Protein AF-A0A952I252-F1 (afdb_monomer)

Nearest PDB structures (foldseek):
  6r1f-assembly1_A  TM=4.545E-01  e=7.057E+00  Pseudomonas aeruginosa PAO1

pLDDT: mean 74.9, std 12.4, range [46.28, 90.81]

Secondary structure (DSSP, 8-state):
-EEEEEEEEE-----SSEEEE--EEEEEEEEEEE----------TT-S-TTEEEEEEEEEEEEEEEEEEEEETTEEEEEEEE--EEE----SS--GGGG--

Foldseek 3Di:
DDKDWDFDWDWDFDDDFKTKIKIKGKTKMKDWDFDPDPDDDPAPPPDPDRRTPDMWMWIKIKIKMKIWGCPDPPDIDIDMDIWMQTDDTDDPPDDSVNVID

Mean predicted aligned error: 11.19 Å

Structure (mmCIF, N/CA/C/O backbone):
data_AF-A0A952I252-F1
#
_entry.id   AF-A0A952I252-F1
#
loop_
_atom_site.group_PDB
_atom_site.id
_atom_site.type_symbol
_atom_site.label_atom_id
_atom_site.label_alt_id
_atom_site.label_comp_id
_atom_site.label_asym_id
_atom_site.label_entity_id
_atom_site.label_seq_id
_atom_site.pdbx_PDB_ins_code
_atom_site.Cartn_x
_atom_site.Cartn_y
_atom_site.Cartn_z
_atom_site.occupancy
_atom_site.B_iso_or_equiv
_atom_site.auth_seq_id
_atom_site.auth_comp_id
_atom_site.auth_asym_id
_atom_site.auth_atom_id
_atom_site.pdbx_PDB_model_num
ATOM 1 N N . MET A 1 1 ? 1.135 -7.753 -18.699 1.00 65.38 1 MET A N 1
ATOM 2 C CA . MET A 1 1 ? 1.912 -6.854 -17.818 1.00 65.38 1 MET A CA 1
ATOM 3 C C . MET A 1 1 ? 1.772 -7.348 -16.389 1.00 65.38 1 MET A C 1
ATOM 5 O O . MET A 1 1 ? 0.667 -7.718 -16.012 1.00 65.38 1 MET A O 1
ATOM 9 N N . SER A 1 2 ? 2.864 -7.408 -15.629 1.00 73.25 2 SER A N 1
ATOM 10 C CA . SER A 1 2 ? 2.838 -7.772 -14.206 1.00 73.25 2 SER A CA 1
ATOM 11 C C . SER A 1 2 ? 3.548 -6.703 -13.379 1.00 73.25 2 SER A C 1
ATOM 13 O O . SER A 1 2 ? 4.659 -6.302 -13.734 1.00 73.25 2 SER A O 1
ATOM 15 N N . PHE A 1 3 ? 2.911 -6.276 -12.290 1.00 73.38 3 PHE A N 1
ATOM 16 C CA . PHE A 1 3 ? 3.433 -5.317 -11.319 1.00 73.38 3 PHE A CA 1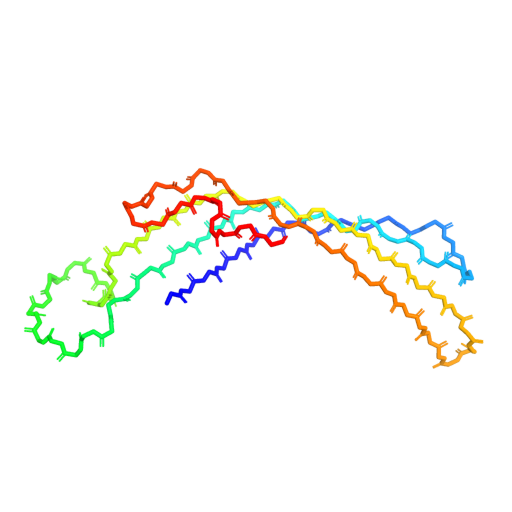
ATOM 17 C C . PHE A 1 3 ? 3.525 -5.990 -9.952 1.00 73.38 3 PHE A C 1
ATOM 19 O O . PHE A 1 3 ? 2.586 -6.668 -9.538 1.00 73.38 3 PHE A O 1
ATOM 26 N N . GLY A 1 4 ? 4.650 -5.815 -9.269 1.00 77.00 4 GLY A N 1
ATOM 27 C CA . GLY A 1 4 ? 4.844 -6.290 -7.905 1.00 77.00 4 GLY A CA 1
ATOM 28 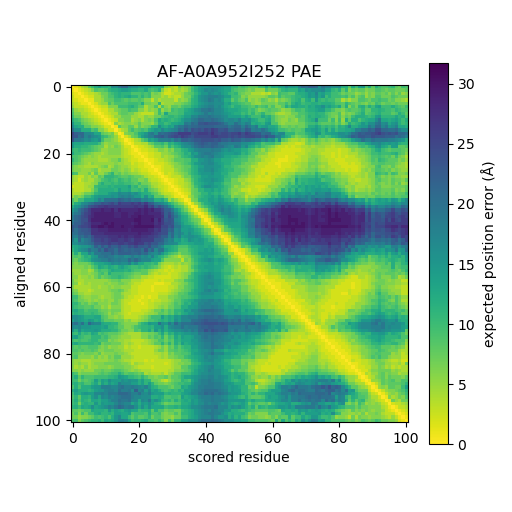C C . GLY A 1 4 ? 5.701 -5.310 -7.120 1.00 77.00 4 GLY A C 1
ATOM 29 O O . GLY A 1 4 ? 6.550 -4.628 -7.694 1.00 77.00 4 GLY A O 1
ATOM 30 N N . TYR A 1 5 ? 5.479 -5.230 -5.815 1.00 79.31 5 TYR A N 1
ATOM 31 C CA . TYR A 1 5 ? 6.302 -4.433 -4.921 1.00 79.31 5 TYR A CA 1
ATOM 32 C C . TYR A 1 5 ? 6.399 -5.083 -3.549 1.00 79.31 5 TYR A C 1
ATOM 34 O O . TYR A 1 5 ? 5.519 -5.833 -3.131 1.00 79.31 5 TYR A O 1
ATOM 42 N N . GLU A 1 6 ? 7.492 -4.781 -2.865 1.00 78.44 6 GLU A N 1
ATOM 43 C CA . GLU A 1 6 ? 7.791 -5.274 -1.527 1.00 78.44 6 GLU A CA 1
ATOM 44 C C . GLU A 1 6 ? 8.214 -4.089 -0.667 1.00 78.44 6 GLU A C 1
ATOM 46 O O . GLU A 1 6 ? 8.981 -3.232 -1.120 1.00 78.44 6 GLU A O 1
ATOM 51 N N . GLY A 1 7 ? 7.717 -4.024 0.567 1.00 76.69 7 GLY A N 1
ATOM 52 C CA . GLY A 1 7 ? 7.962 -2.887 1.443 1.00 76.69 7 GLY A CA 1
ATOM 53 C C . GLY A 1 7 ? 7.701 -3.181 2.912 1.00 76.69 7 GLY A C 1
ATOM 54 O O . GLY A 1 7 ? 7.201 -4.243 3.285 1.00 76.69 7 GLY A O 1
ATOM 55 N N . LEU A 1 8 ? 8.070 -2.216 3.749 1.00 78.62 8 LEU A N 1
ATOM 56 C CA . LEU A 1 8 ? 7.803 -2.261 5.184 1.00 78.62 8 LEU A CA 1
ATOM 57 C C . LEU A 1 8 ? 6.396 -1.741 5.461 1.00 78.62 8 LEU A C 1
ATOM 59 O O . LEU A 1 8 ? 6.043 -0.680 4.962 1.00 78.62 8 LEU A O 1
ATOM 63 N N . TYR A 1 9 ? 5.635 -2.472 6.275 1.00 79.38 9 TYR A N 1
ATOM 64 C CA . TYR A 1 9 ? 4.296 -2.095 6.720 1.00 79.38 9 TYR A CA 1
ATOM 65 C C . TYR A 1 9 ? 4.357 -1.539 8.142 1.00 79.38 9 TYR A C 1
ATOM 67 O O . TYR A 1 9 ? 4.787 -2.233 9.068 1.00 79.38 9 TYR A O 1
ATOM 75 N N . ALA A 1 10 ? 3.919 -0.296 8.318 1.00 73.62 10 ALA A N 1
ATOM 76 C CA . ALA A 1 10 ? 3.738 0.314 9.629 1.00 73.62 10 ALA A CA 1
ATOM 77 C C . ALA A 1 10 ? 2.272 0.697 9.820 1.00 73.62 10 ALA A C 1
ATOM 79 O O . ALA A 1 10 ? 1.681 1.304 8.934 1.00 73.62 10 ALA A O 1
ATOM 80 N N . GLU A 1 11 ? 1.707 0.374 10.984 1.00 71.94 11 GLU A N 1
ATOM 81 C CA . GLU A 1 11 ? 0.326 0.691 11.342 1.00 71.94 11 GLU A CA 1
ATOM 82 C C . GLU A 1 11 ? 0.282 1.343 12.725 1.00 71.94 11 GLU A C 1
ATOM 84 O O . GLU A 1 11 ? 0.929 0.883 13.668 1.00 71.94 11 GLU A O 1
ATOM 89 N N . TYR A 1 12 ? -0.494 2.417 12.852 1.00 71.19 12 TYR A N 1
ATOM 90 C CA . TYR A 1 12 ? -0.723 3.106 14.117 1.00 71.19 12 TYR A CA 1
ATOM 91 C C . TYR A 1 12 ? -2.196 3.018 14.516 1.00 71.19 12 TYR A C 1
ATOM 93 O O . TYR A 1 12 ? -3.038 3.540 13.795 1.00 71.19 12 TYR A O 1
ATOM 101 N N . ASN A 1 13 ? -2.482 2.414 15.675 1.00 72.06 13 ASN A N 1
ATOM 102 C CA . ASN A 1 13 ? -3.837 2.159 16.172 1.00 72.06 13 ASN A CA 1
ATOM 103 C C . ASN A 1 13 ? -4.083 2.835 17.541 1.00 72.06 13 ASN A C 1
ATOM 105 O O . ASN A 1 13 ? -3.568 2.361 18.559 1.00 72.06 13 ASN A O 1
ATOM 109 N N . PRO A 1 14 ? -4.888 3.909 17.609 1.00 65.12 14 PRO A N 1
ATOM 110 C CA . PRO A 1 14 ? -5.081 4.673 18.835 1.00 65.12 14 PRO A CA 1
ATOM 111 C C . PRO A 1 14 ? -6.340 4.330 19.668 1.00 65.12 14 PRO A C 1
ATOM 113 O O . PRO A 1 14 ? -6.530 4.974 20.700 1.00 65.12 14 PRO A O 1
ATOM 116 N N . SER A 1 15 ? -7.238 3.393 19.294 1.00 66.25 15 SER A N 1
ATOM 117 C CA . SER A 1 15 ? -8.564 3.310 19.967 1.00 66.25 15 SER A CA 1
ATOM 118 C C . SER A 1 15 ? -9.302 1.945 19.958 1.00 66.25 15 SER A C 1
ATOM 120 O O . SER A 1 15 ? -9.088 1.093 19.105 1.00 66.25 15 SER A O 1
ATOM 122 N N . LYS A 1 16 ? -10.201 1.736 20.949 1.00 68.44 16 LYS A N 1
ATOM 123 C CA . LYS A 1 16 ? -10.890 0.456 21.275 1.00 68.44 16 LYS A CA 1
ATOM 124 C C . LYS A 1 16 ? -12.279 0.2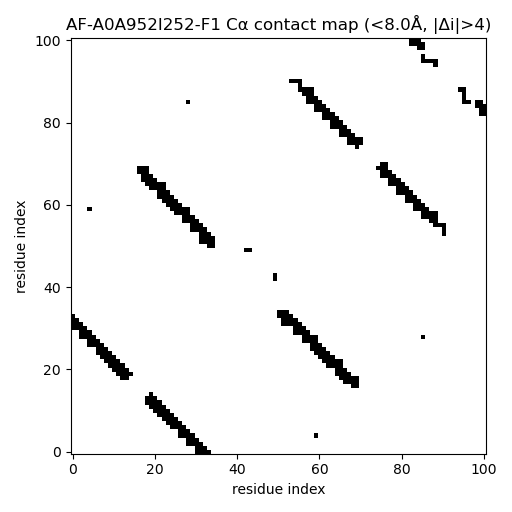49 20.645 1.00 68.44 16 LYS A C 1
ATOM 126 O O . LYS A 1 16 ? -12.713 -0.893 20.527 1.00 68.44 16 LYS A O 1
ATOM 131 N N . LEU A 1 17 ? -13.003 1.321 20.313 1.00 73.94 17 LEU A N 1
ATOM 132 C CA . LEU A 1 17 ? -14.347 1.257 19.700 1.00 73.94 17 LEU A CA 1
ATOM 133 C C . LEU A 1 17 ? -14.277 1.592 18.209 1.00 73.94 17 LEU A C 1
ATOM 135 O O . LEU A 1 17 ? -14.781 0.827 17.386 1.00 73.94 17 LEU A O 1
ATOM 139 N N . LEU A 1 18 ? -13.597 2.697 17.900 1.00 73.19 18 LEU A N 1
ATOM 140 C CA . LEU A 1 18 ? -13.295 3.178 16.558 1.00 73.19 18 LEU A CA 1
ATOM 141 C C . LEU A 1 18 ? -11.800 2.993 16.295 1.00 73.19 18 LEU A C 1
ATOM 143 O O . LEU A 1 18 ? -10.978 3.749 16.806 1.00 73.19 18 LEU A O 1
ATOM 147 N N . HIS A 1 19 ? -11.445 1.967 15.552 1.00 83.06 19 HIS A N 1
ATOM 148 C CA . HIS A 1 19 ? -10.069 1.651 15.227 1.00 83.06 19 HIS A CA 1
ATOM 149 C C . HIS A 1 19 ? -9.713 2.388 13.933 1.00 83.06 19 HIS A C 1
ATOM 151 O O . HIS A 1 19 ? -10.264 2.110 12.876 1.00 83.06 19 HIS A O 1
ATOM 157 N N . ILE A 1 20 ? -8.857 3.402 14.047 1.00 81.81 20 ILE A N 1
ATOM 158 C CA . ILE A 1 20 ? -8.340 4.145 12.897 1.00 81.81 20 ILE A CA 1
ATOM 159 C C . ILE A 1 20 ? -6.887 3.744 12.735 1.00 81.81 20 ILE A C 1
ATOM 161 O O . ILE A 1 20 ? -6.125 3.881 13.689 1.00 81.81 20 ILE A O 1
ATOM 165 N N . SER A 1 21 ? -6.525 3.289 11.547 1.00 85.12 21 SER A N 1
ATOM 166 C CA . SER A 1 21 ? -5.178 2.850 11.228 1.00 85.12 21 SER A CA 1
A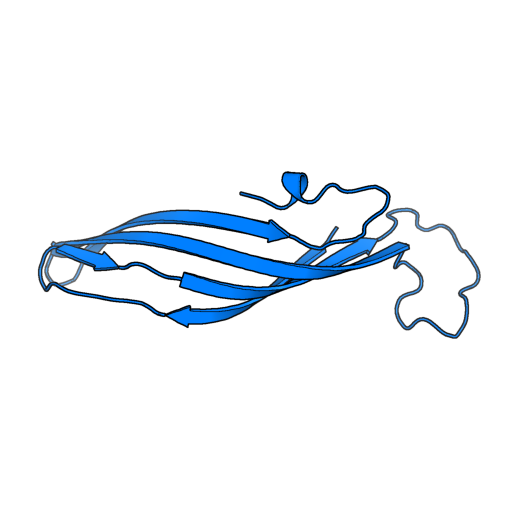TOM 167 C C . SER A 1 21 ? -4.652 3.575 10.006 1.00 85.12 21 SER A C 1
ATOM 169 O O . SER A 1 21 ? -5.381 3.802 9.043 1.00 85.12 21 SER A O 1
ATOM 171 N N . PHE A 1 22 ? -3.377 3.942 10.056 1.00 88.00 22 PHE A N 1
ATOM 172 C CA . PHE A 1 22 ? -2.671 4.602 8.960 1.00 88.00 22 PHE A CA 1
ATOM 173 C C . PHE A 1 22 ? -1.565 3.678 8.457 1.00 88.00 22 PHE A C 1
ATOM 175 O O . PHE A 1 22 ? -0.425 3.809 8.912 1.00 88.00 22 PHE A O 1
ATOM 182 N N . PRO A 1 23 ? -1.893 2.690 7.605 1.00 86.69 23 PRO A N 1
ATOM 183 C CA . PRO A 1 23 ? -0.878 1.877 6.964 1.00 86.69 23 PRO A CA 1
ATOM 184 C C . PRO A 1 23 ? 0.011 2.749 6.073 1.00 86.69 23 PRO A C 1
ATOM 186 O O . PRO A 1 23 ? -0.475 3.576 5.302 1.00 86.69 23 PRO A O 1
ATOM 189 N N . LEU A 1 24 ? 1.321 2.553 6.171 1.00 86.25 24 LEU A N 1
ATOM 190 C CA . LEU A 1 24 ? 2.283 3.117 5.231 1.00 86.25 24 LEU A CA 1
ATOM 191 C C . LEU A 1 24 ? 3.178 2.000 4.714 1.00 86.25 24 LEU A C 1
ATOM 193 O O . LEU A 1 24 ? 3.849 1.339 5.510 1.00 86.25 24 LEU A O 1
ATOM 197 N N . ILE A 1 25 ? 3.207 1.835 3.390 1.00 88.75 25 ILE A N 1
ATOM 198 C CA . ILE A 1 25 ? 4.156 0.961 2.703 1.00 88.75 25 ILE A CA 1
ATOM 199 C C . ILE A 1 25 ? 5.177 1.821 1.971 1.00 88.75 25 ILE A C 1
ATOM 201 O O . ILE A 1 25 ? 4.823 2.670 1.156 1.00 88.75 25 ILE A O 1
ATOM 205 N N . VAL A 1 26 ? 6.457 1.584 2.249 1.00 87.12 26 VAL A N 1
ATOM 206 C CA . VAL A 1 26 ? 7.577 2.146 1.482 1.00 87.12 26 VAL A CA 1
ATOM 207 C C . VAL A 1 26 ? 8.440 0.994 1.011 1.00 87.12 26 VAL A C 1
ATOM 209 O O . VAL A 1 26 ? 8.843 0.145 1.813 1.00 87.12 26 VAL A O 1
ATOM 212 N N . GLY A 1 27 ? 8.695 0.948 -0.292 1.00 87.06 27 GLY A N 1
ATOM 213 C CA . GLY A 1 27 ? 9.245 -0.244 -0.906 1.00 87.06 27 GLY A CA 1
ATOM 214 C C . GLY A 1 27 ? 9.896 -0.026 -2.258 1.00 87.06 27 GLY A C 1
ATOM 215 O O . GLY A 1 27 ? 9.913 1.076 -2.814 1.00 87.06 27 GLY A O 1
ATOM 216 N N . SER A 1 28 ? 10.415 -1.127 -2.790 1.00 85.50 28 SER A N 1
ATOM 217 C CA . SER A 1 28 ? 10.844 -1.204 -4.183 1.00 85.50 28 SER A CA 1
ATOM 218 C C . SER A 1 28 ? 9.748 -1.853 -5.020 1.00 85.50 28 SER A C 1
ATOM 220 O O . SER A 1 28 ? 9.088 -2.796 -4.581 1.00 85.50 28 SER A O 1
ATOM 222 N N . SER A 1 29 ? 9.545 -1.336 -6.224 1.00 82.62 29 SER A N 1
ATOM 223 C CA . SER A 1 29 ? 8.584 -1.852 -7.194 1.00 82.62 29 SER A CA 1
ATOM 224 C C . SER A 1 29 ? 9.304 -2.435 -8.399 1.00 82.62 29 SER A C 1
ATOM 226 O O . SER A 1 29 ? 10.374 -1.977 -8.798 1.00 82.62 29 SER A O 1
ATOM 228 N N . HIS A 1 30 ? 8.691 -3.438 -9.012 1.00 80.50 30 HIS A N 1
ATOM 229 C CA . HIS A 1 30 ? 9.177 -4.099 -10.211 1.00 80.50 30 HIS A CA 1
ATOM 230 C C . HIS A 1 30 ? 8.028 -4.230 -11.208 1.00 80.50 30 HIS A C 1
ATOM 232 O O . HIS A 1 30 ? 6.978 -4.808 -10.913 1.00 80.50 30 HIS A O 1
ATOM 238 N N . VAL A 1 31 ? 8.240 -3.705 -12.411 1.00 79.12 31 VAL A N 1
ATOM 239 C CA . VAL A 1 31 ? 7.300 -3.813 -13.529 1.00 79.12 31 VAL A CA 1
ATOM 240 C C . VAL A 1 31 ? 7.943 -4.687 -14.596 1.00 79.12 31 VAL A C 1
ATOM 242 O O . VAL A 1 31 ? 9.080 -4.431 -14.999 1.00 79.12 31 VAL A O 1
ATOM 245 N N . LYS A 1 32 ? 7.208 -5.693 -15.078 1.00 75.56 32 LYS A N 1
ATOM 246 C CA . LYS A 1 32 ? 7.605 -6.512 -16.230 1.00 75.56 32 LYS A CA 1
ATOM 247 C C . LYS A 1 32 ? 6.551 -6.421 -17.329 1.00 75.56 32 LYS A C 1
ATOM 249 O O . LYS A 1 32 ? 5.364 -6.710 -17.114 1.00 75.56 32 LYS A O 1
ATOM 254 N N . VAL A 1 33 ? 6.999 -6.041 -18.519 1.00 73.50 33 VAL A N 1
ATOM 255 C CA . VAL A 1 33 ? 6.208 -6.039 -19.749 1.00 73.50 33 VAL A CA 1
ATOM 256 C C . VAL A 1 33 ? 6.602 -7.273 -20.552 1.00 73.50 33 VAL A C 1
ATOM 258 O O . VAL A 1 33 ? 7.776 -7.485 -20.853 1.00 73.50 33 VAL A O 1
ATOM 261 N N . ARG A 1 34 ? 5.608 -8.105 -20.863 1.00 69.69 34 ARG A N 1
ATOM 262 C CA . ARG A 1 34 ? 5.765 -9.319 -21.668 1.00 69.69 34 ARG A CA 1
ATOM 263 C C . ARG A 1 34 ? 5.023 -9.143 -22.979 1.00 69.69 34 ARG A C 1
ATOM 265 O O . ARG A 1 34 ? 3.921 -8.590 -22.960 1.00 69.69 34 ARG A O 1
ATOM 272 N N . ASP A 1 35 ? 5.617 -9.616 -24.065 1.00 67.06 35 ASP A N 1
ATOM 273 C CA . ASP A 1 35 ? 4.926 -9.690 -25.350 1.00 67.06 35 ASP A CA 1
ATOM 274 C C . ASP A 1 35 ? 3.861 -10.797 -25.289 1.00 67.06 35 ASP A C 1
ATOM 276 O O . ASP A 1 35 ? 4.075 -11.844 -24.677 1.00 67.06 35 ASP A O 1
ATOM 280 N N . GLN A 1 36 ? 2.697 -10.548 -25.888 1.00 56.91 36 GLN A N 1
ATOM 281 C CA . GLN A 1 36 ? 1.634 -11.545 -26.047 1.00 56.91 36 GLN A CA 1
ATOM 282 C C . GLN A 1 36 ? 1.821 -12.394 -27.307 1.00 56.91 36 GLN A C 1
ATOM 284 O O . GLN A 1 36 ? 1.118 -13.389 -27.476 1.00 56.91 36 GLN A O 1
ATOM 289 N N . LEU A 1 37 ? 2.736 -12.010 -28.199 1.00 54.56 37 LEU A N 1
ATOM 290 C CA . LEU A 1 37 ? 2.958 -12.738 -29.434 1.00 54.56 37 LEU A CA 1
ATOM 291 C C . LEU A 1 37 ? 3.761 -14.015 -29.168 1.00 54.56 37 LEU A C 1
ATOM 293 O O . LEU A 1 37 ? 4.950 -13.987 -28.855 1.00 54.56 37 LEU A O 1
ATOM 297 N N . GLU A 1 38 ? 3.089 -15.143 -29.379 1.00 48.47 38 GLU A N 1
ATOM 298 C CA . GLU A 1 38 ? 3.633 -16.487 -29.588 1.00 48.47 38 GLU A CA 1
ATOM 299 C C . GLU A 1 38 ? 4.460 -16.537 -30.895 1.00 48.47 38 GLU A C 1
ATOM 301 O O . GLU A 1 38 ? 4.240 -17.359 -31.778 1.00 48.47 38 GLU A O 1
ATOM 306 N N . ASN A 1 39 ? 5.386 -15.594 -31.080 1.00 46.47 39 ASN A N 1
ATOM 307 C CA . ASN A 1 39 ? 6.245 -15.526 -32.250 1.00 46.47 39 ASN A CA 1
ATOM 308 C C . ASN A 1 39 ? 7.649 -15.968 -31.854 1.00 46.47 39 ASN A C 1
ATOM 310 O O . ASN A 1 39 ? 8.354 -15.295 -31.105 1.00 46.47 39 ASN A O 1
ATOM 314 N N . ASN A 1 40 ? 8.008 -17.134 -32.389 1.00 46.38 40 ASN A N 1
ATOM 315 C CA . ASN A 1 40 ? 9.308 -17.792 -32.368 1.00 46.38 40 ASN A CA 1
ATOM 316 C C . ASN A 1 40 ? 10.466 -16.844 -32.737 1.00 46.38 40 ASN A C 1
ATOM 318 O O . ASN A 1 40 ? 10.986 -16.890 -33.852 1.00 46.38 40 ASN A O 1
ATOM 322 N N . HIS A 1 41 ? 10.915 -16.005 -31.809 1.00 50.03 41 HIS A N 1
ATOM 323 C CA . HIS A 1 41 ? 12.236 -15.404 -31.896 1.00 50.03 41 HIS A CA 1
ATOM 324 C C . HIS A 1 41 ? 13.225 -16.366 -31.229 1.00 50.03 41 HIS A C 1
ATOM 326 O O . HIS A 1 41 ? 13.057 -16.670 -30.046 1.00 50.03 41 HIS A O 1
ATOM 332 N N . PRO A 1 42 ? 14.228 -16.897 -31.958 1.00 46.28 42 PRO A N 1
ATOM 333 C CA . PRO A 1 42 ? 15.245 -17.745 -31.355 1.00 46.28 42 PRO A CA 1
ATOM 334 C C . PRO A 1 42 ? 15.970 -16.910 -30.300 1.00 46.28 42 PRO A C 1
ATOM 336 O O . PRO A 1 42 ? 16.628 -15.917 -30.613 1.00 46.28 42 PRO A O 1
ATOM 339 N N . GLY A 1 43 ? 15.733 -17.276 -29.041 1.00 49.53 43 GLY A N 1
ATOM 340 C CA . GLY A 1 43 ? 16.107 -16.503 -27.869 1.00 49.53 43 GLY A CA 1
ATOM 341 C C . GLY A 1 43 ? 17.593 -16.170 -27.835 1.00 49.53 43 GLY A C 1
ATOM 342 O O . GLY A 1 43 ? 18.451 -16.994 -28.149 1.00 49.53 43 GLY A O 1
ATOM 343 N N . ASN A 1 44 ? 17.890 -14.948 -27.401 1.00 48.44 44 ASN A N 1
ATOM 344 C CA . ASN A 1 44 ? 19.204 -14.602 -26.888 1.00 48.44 44 ASN A CA 1
ATOM 345 C C . ASN A 1 44 ? 19.459 -15.500 -25.657 1.00 48.44 44 ASN A C 1
ATOM 347 O O . ASN A 1 44 ? 18.707 -15.390 -24.688 1.00 48.44 44 ASN A O 1
ATOM 351 N N . PRO A 1 45 ? 20.475 -16.381 -25.661 1.00 51.12 45 PRO A N 1
ATOM 352 C CA . PRO A 1 45 ? 20.681 -17.401 -24.624 1.00 51.12 45 PRO A CA 1
ATOM 353 C C . PRO A 1 45 ? 21.072 -16.839 -23.243 1.00 51.12 45 PRO A C 1
ATOM 355 O O . PRO A 1 45 ? 21.400 -17.602 -22.343 1.00 51.12 45 PRO A O 1
ATOM 358 N N . ASN A 1 46 ? 21.047 -15.515 -23.072 1.00 52.91 46 ASN A N 1
ATOM 359 C CA . ASN A 1 46 ? 21.430 -14.813 -21.849 1.00 52.91 46 ASN A CA 1
ATOM 360 C C . ASN A 1 46 ? 20.237 -14.305 -21.014 1.00 52.91 46 ASN A C 1
ATOM 362 O O . ASN A 1 46 ? 20.460 -13.594 -20.037 1.00 52.91 46 ASN A O 1
ATOM 366 N N . TYR A 1 47 ? 18.989 -14.616 -21.387 1.00 54.81 47 TYR A N 1
ATOM 367 C CA . TYR A 1 47 ? 17.796 -14.212 -20.633 1.00 54.81 47 TYR A CA 1
ATOM 368 C C . TYR A 1 47 ? 16.956 -15.426 -20.217 1.00 54.81 47 TYR A C 1
ATOM 370 O O . TYR A 1 47 ? 16.503 -16.188 -21.065 1.00 54.81 47 TYR A O 1
ATOM 378 N N . ASP A 1 48 ? 16.697 -15.553 -18.911 1.00 59.62 48 ASP A N 1
ATOM 379 C CA . ASP A 1 48 ? 15.858 -16.606 -18.307 1.00 59.62 48 ASP A CA 1
ATOM 380 C C . ASP A 1 48 ? 14.365 -16.532 -18.713 1.00 59.62 48 ASP A C 1
ATOM 382 O O . ASP A 1 48 ? 13.611 -17.468 -18.457 1.00 59.62 48 ASP A O 1
ATOM 386 N N . ASP A 1 49 ? 13.912 -15.440 -19.344 1.00 60.84 49 ASP A N 1
ATOM 387 C CA . ASP A 1 49 ? 12.531 -15.261 -19.827 1.00 60.84 49 ASP A CA 1
ATOM 388 C C . ASP A 1 49 ? 12.555 -14.713 -21.274 1.00 60.84 49 ASP A C 1
ATOM 390 O O . ASP A 1 49 ? 12.749 -13.508 -21.465 1.00 60.84 49 ASP A O 1
ATOM 394 N N . PRO A 1 50 ? 12.383 -15.566 -22.307 1.00 59.97 50 PRO A N 1
ATOM 395 C CA . PRO A 1 50 ? 12.478 -15.166 -23.716 1.00 59.97 50 PRO A CA 1
ATOM 396 C C . PRO A 1 50 ? 11.339 -14.244 -24.181 1.00 59.97 50 PRO A C 1
ATOM 398 O O . PRO A 1 50 ? 11.392 -13.730 -25.297 1.00 59.97 50 PRO A O 1
ATOM 401 N N . HIS A 1 51 ? 10.327 -14.007 -23.339 1.00 63.34 51 HIS A N 1
ATOM 402 C CA . HIS A 1 51 ? 9.182 -13.142 -23.638 1.00 63.34 51 HIS A CA 1
ATOM 403 C C . HIS A 1 51 ? 9.226 -11.802 -22.887 1.00 63.34 51 HIS A C 1
ATOM 405 O O . HIS A 1 51 ? 8.283 -11.008 -22.977 1.00 63.34 51 HIS A O 1
ATOM 411 N N . LEU A 1 52 ? 10.295 -11.535 -22.128 1.00 60.53 52 LEU A N 1
ATOM 412 C CA . LEU A 1 52 ? 10.486 -10.276 -21.417 1.00 60.53 52 LEU A CA 1
ATOM 413 C C . LEU A 1 52 ? 10.929 -9.177 -22.395 1.00 60.53 52 LEU A C 1
ATOM 415 O O . LEU A 1 52 ? 12.044 -9.209 -22.910 1.00 60.53 52 LEU A O 1
ATOM 419 N N . VAL A 1 53 ? 10.062 -8.190 -22.624 1.00 71.19 53 VAL A N 1
ATOM 420 C CA . VAL A 1 53 ? 10.340 -7.063 -23.534 1.00 71.19 53 VAL A CA 1
ATOM 421 C C . VAL A 1 53 ? 11.025 -5.933 -22.779 1.00 71.19 53 VAL A C 1
ATOM 423 O O . VAL A 1 53 ? 12.070 -5.439 -23.192 1.00 71.19 53 VAL A O 1
ATOM 426 N N . GLU A 1 54 ? 10.448 -5.541 -21.643 1.00 70.06 54 GLU A N 1
ATOM 427 C CA . GLU A 1 54 ? 10.977 -4.484 -20.786 1.00 70.06 54 GLU A CA 1
ATOM 428 C C . GLU A 1 54 ? 10.788 -4.857 -19.313 1.00 70.06 54 GLU A C 1
ATOM 430 O O . GLU A 1 54 ? 9.760 -5.407 -18.906 1.00 70.06 54 GLU A O 1
ATOM 435 N N . SER A 1 55 ? 11.792 -4.536 -18.502 1.00 71.81 55 SER A N 1
ATOM 436 C CA . SER A 1 55 ? 11.748 -4.662 -17.049 1.00 71.81 55 SER A CA 1
ATOM 437 C C . SER A 1 55 ? 12.347 -3.411 -16.436 1.00 71.81 55 SER A C 1
ATOM 439 O O . SER A 1 55 ? 13.416 -2.968 -16.854 1.00 71.81 55 SER A O 1
ATOM 441 N N . SER A 1 56 ? 11.681 -2.854 -15.432 1.00 79.19 56 SER A N 1
ATOM 442 C CA . SER A 1 56 ? 12.188 -1.692 -14.710 1.00 79.19 56 SER A CA 1
ATOM 443 C C . SER A 1 56 ? 11.868 -1.804 -13.229 1.00 79.19 56 SER A C 1
ATOM 445 O O . SER A 1 56 ? 10.761 -2.192 -12.845 1.00 79.19 56 SER A O 1
ATOM 447 N N . SER A 1 57 ? 12.846 -1.440 -12.410 1.00 80.31 57 SER A N 1
ATOM 448 C CA . SER A 1 57 ? 12.711 -1.325 -10.964 1.00 80.31 57 SER A CA 1
ATOM 449 C C . SER A 1 57 ? 12.522 0.140 -10.593 1.00 80.31 57 SER A C 1
ATOM 451 O O . SER A 1 57 ? 13.125 1.016 -11.209 1.00 80.31 57 SER A O 1
ATOM 453 N N . GLY A 1 58 ? 11.702 0.398 -9.587 1.00 85.19 58 GLY A N 1
ATOM 454 C CA . GLY A 1 58 ? 11.393 1.734 -9.103 1.00 85.19 58 GLY A CA 1
ATOM 455 C C . GLY A 1 58 ? 11.145 1.719 -7.604 1.00 85.19 58 GLY A C 1
ATOM 456 O O . GLY A 1 58 ? 11.469 0.752 -6.906 1.00 85.19 58 GLY A O 1
ATOM 457 N N . PHE A 1 59 ? 10.573 2.807 -7.108 1.00 85.75 59 PHE A N 1
ATOM 458 C CA . PHE A 1 59 ? 10.090 2.883 -5.739 1.00 85.75 59 PHE A CA 1
ATOM 459 C C . PHE A 1 59 ? 8.565 2.922 -5.718 1.00 85.75 59 PHE A C 1
ATOM 461 O O . PHE A 1 59 ? 7.920 3.416 -6.649 1.00 85.75 59 PHE A O 1
ATOM 468 N N . VAL A 1 60 ? 8.008 2.449 -4.610 1.00 87.31 60 VAL A N 1
ATOM 469 C CA . VAL A 1 60 ? 6.590 2.575 -4.295 1.00 87.31 60 VAL A CA 1
ATOM 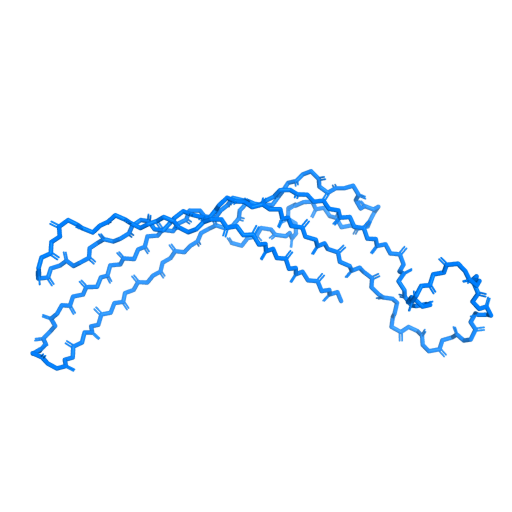470 C C . VAL A 1 60 ? 6.423 3.198 -2.919 1.00 87.31 60 VAL A C 1
ATOM 472 O O . VAL A 1 60 ? 7.173 2.904 -1.982 1.00 87.31 60 VAL A O 1
ATOM 475 N N . ILE A 1 61 ? 5.434 4.074 -2.814 1.00 88.62 61 ILE A N 1
ATOM 476 C CA . ILE A 1 61 ? 4.962 4.629 -1.555 1.00 88.62 61 ILE A CA 1
ATOM 477 C C . ILE A 1 61 ? 3.441 4.521 -1.564 1.00 88.62 61 ILE A C 1
ATOM 479 O O . ILE A 1 61 ? 2.789 5.063 -2.452 1.00 88.62 61 ILE A O 1
ATOM 483 N N . GLU A 1 62 ? 2.880 3.826 -0.585 1.00 89.94 62 GLU A N 1
ATOM 484 C CA . GLU A 1 62 ? 1.442 3.587 -0.480 1.00 89.94 62 GLU A CA 1
ATOM 485 C C . GLU A 1 62 ? 0.963 3.952 0.926 1.00 89.94 62 GLU A C 1
ATOM 487 O O . GLU A 1 62 ? 1.051 3.140 1.854 1.00 89.94 62 GLU A O 1
ATOM 492 N N . PRO A 1 63 ? 0.547 5.212 1.137 1.00 90.56 63 PRO A N 1
ATOM 493 C CA . PRO A 1 63 ? -0.228 5.587 2.306 1.00 90.56 63 PRO A CA 1
ATOM 494 C C . PRO A 1 63 ? -1.664 5.071 2.186 1.00 90.56 63 PRO A C 1
ATOM 496 O O . PRO A 1 63 ? -2.296 5.181 1.135 1.00 90.56 63 PRO A O 1
ATOM 499 N N . GLY A 1 64 ? -2.218 4.606 3.299 1.00 89.06 64 GLY A N 1
ATOM 500 C CA . GLY A 1 64 ? -3.635 4.301 3.405 1.00 89.06 64 GLY A CA 1
ATOM 501 C C . GLY A 1 64 ? -4.249 4.781 4.710 1.00 89.06 64 GLY A C 1
ATOM 502 O O . GLY A 1 64 ? -3.575 5.225 5.643 1.00 89.06 64 GLY A O 1
ATOM 503 N N . VAL A 1 65 ? -5.570 4.699 4.752 1.00 89.12 65 VAL A N 1
ATOM 504 C CA . VAL A 1 65 ? -6.391 4.973 5.919 1.00 89.12 65 VAL A CA 1
ATOM 505 C C . VAL A 1 65 ? -7.434 3.876 6.051 1.00 89.12 65 VAL A C 1
ATOM 507 O O . VAL A 1 65 ? -8.213 3.608 5.138 1.00 89.12 65 VAL A O 1
ATOM 510 N N . ASN A 1 66 ? -7.459 3.258 7.221 1.00 88.62 66 ASN A N 1
ATOM 511 C CA . ASN A 1 66 ? -8.412 2.225 7.579 1.00 88.62 66 ASN A CA 1
ATOM 512 C C . ASN A 1 66 ? -9.250 2.740 8.740 1.00 88.62 66 ASN A C 1
ATOM 514 O O . ASN A 1 66 ? -8.715 3.219 9.739 1.00 88.62 66 ASN A O 1
ATOM 518 N N . VAL A 1 67 ? -10.567 2.644 8.609 1.00 87.06 67 VAL A N 1
ATOM 519 C CA . VAL A 1 67 ? -11.514 2.980 9.666 1.00 87.06 67 VAL A CA 1
ATOM 520 C C . VAL A 1 67 ? -12.355 1.750 9.938 1.00 87.06 67 VAL A C 1
ATOM 522 O O . VAL A 1 67 ? -13.147 1.328 9.103 1.00 87.06 67 VAL A O 1
ATOM 525 N N . GLU A 1 68 ? -12.201 1.191 11.125 1.00 87.88 68 GLU A N 1
ATOM 526 C CA . GLU A 1 68 ? -12.911 0.015 11.596 1.00 87.88 68 GLU A CA 1
ATOM 527 C C . GLU A 1 68 ? -13.773 0.370 12.808 1.00 87.88 68 GLU A C 1
ATOM 529 O O . GLU A 1 68 ? -13.316 0.947 13.796 1.00 87.88 68 GLU A O 1
ATOM 534 N N . LEU A 1 69 ? -15.039 -0.023 12.766 1.00 85.19 69 LEU A N 1
ATOM 535 C CA . LEU A 1 69 ? -15.978 0.113 13.865 1.00 85.19 69 LEU A CA 1
ATOM 536 C C . LEU A 1 69 ? -16.337 -1.268 14.414 1.00 85.19 69 LEU A C 1
ATOM 538 O O . LEU A 1 69 ? -16.777 -2.169 13.692 1.00 85.19 69 LEU A O 1
ATOM 542 N N . ASN A 1 70 ? -16.203 -1.424 15.728 1.00 86.06 70 ASN A N 1
ATOM 543 C CA . ASN A 1 70 ? -16.689 -2.607 16.430 1.00 86.06 70 ASN A CA 1
ATOM 544 C C . ASN A 1 70 ? -18.207 -2.476 16.646 1.00 86.06 70 ASN A C 1
ATOM 546 O O . ASN A 1 70 ? -18.641 -1.832 17.598 1.00 86.06 70 ASN A O 1
ATOM 550 N N . VAL A 1 71 ? -19.013 -3.066 15.754 1.00 80.56 71 VAL A N 1
ATOM 551 C CA . VAL A 1 71 ? -20.489 -2.988 15.802 1.00 80.56 71 VAL A CA 1
ATOM 552 C C . VAL A 1 71 ? -21.067 -3.989 16.809 1.00 80.56 71 VAL A C 1
ATOM 554 O O . VAL A 1 71 ? -21.970 -3.660 17.574 1.00 80.56 71 VAL A O 1
ATOM 557 N N . LEU A 1 72 ? -20.527 -5.211 16.848 1.00 82.38 72 LEU A N 1
ATOM 558 C CA . LEU A 1 72 ? -20.864 -6.247 17.828 1.00 82.38 72 LEU A CA 1
ATOM 559 C C . LEU A 1 72 ? -19.576 -6.842 18.399 1.00 82.38 72 LEU A C 1
ATOM 561 O O . LEU A 1 72 ? -18.505 -6.735 17.809 1.00 82.38 72 LEU A O 1
ATOM 565 N N . LYS A 1 73 ? -19.684 -7.568 19.515 1.00 76.75 73 LYS A N 1
ATOM 566 C CA . LYS A 1 73 ? -18.539 -8.252 20.145 1.00 76.75 73 LYS A CA 1
ATOM 567 C C . LYS A 1 73 ? -17.835 -9.261 19.214 1.00 76.75 73 LYS A C 1
ATOM 569 O O . LYS A 1 73 ? -16.690 -9.615 19.467 1.00 76.75 73 LYS A O 1
ATOM 574 N N . PHE A 1 74 ? -18.522 -9.706 18.159 1.00 81.94 74 PHE A N 1
ATOM 575 C CA . PHE A 1 74 ? -18.059 -10.674 17.157 1.00 81.94 74 PHE A CA 1
ATOM 576 C C . PHE A 1 74 ? -18.087 -10.139 15.713 1.00 81.94 74 PHE A C 1
ATOM 578 O O . PHE A 1 74 ? -17.773 -10.887 14.793 1.00 81.94 74 PHE A O 1
ATOM 585 N N . MET A 1 75 ? -18.475 -8.877 15.490 1.00 84.75 75 MET A N 1
ATOM 586 C CA . MET A 1 75 ? -18.592 -8.311 14.143 1.00 84.75 75 MET A CA 1
ATOM 587 C C . MET A 1 75 ? -17.988 -6.912 14.093 1.00 84.75 75 MET A C 1
ATOM 589 O O . MET A 1 75 ? -18.396 -6.014 14.836 1.00 84.75 75 MET A O 1
ATOM 593 N N . ARG A 1 76 ? -17.034 -6.737 13.180 1.00 86.06 76 ARG A N 1
ATOM 594 C CA . ARG A 1 76 ? -16.400 -5.460 12.855 1.00 86.06 76 ARG A CA 1
ATOM 595 C C . ARG A 1 76 ? -16.771 -5.091 11.433 1.00 86.06 76 ARG A C 1
ATOM 597 O O . ARG A 1 76 ? -16.786 -5.956 10.562 1.00 86.06 76 ARG A O 1
ATOM 604 N N . VAL A 1 77 ? -17.085 -3.824 11.224 1.00 88.62 77 VAL A N 1
ATOM 605 C CA . VAL A 1 77 ? -17.325 -3.272 9.893 1.00 88.62 77 VAL A CA 1
ATOM 606 C C . VAL A 1 77 ? -16.310 -2.168 9.698 1.00 88.62 77 VAL A C 1
ATOM 608 O O . VAL A 1 77 ? -16.144 -1.334 10.584 1.00 88.62 77 VAL A O 1
ATOM 611 N N . GLY A 1 78 ? -15.624 -2.173 8.566 1.00 87.50 78 GLY A N 1
ATOM 612 C CA . GLY A 1 78 ? -14.623 -1.168 8.271 1.00 87.50 78 GLY A CA 1
ATOM 613 C C . GLY A 1 78 ? -14.625 -0.776 6.809 1.00 87.50 78 GLY A C 1
ATOM 614 O O . GLY A 1 78 ? -15.136 -1.502 5.957 1.00 87.50 78 GLY A O 1
ATOM 615 N N . ALA A 1 79 ? -14.063 0.395 6.557 1.00 90.50 79 ALA A N 1
ATOM 616 C CA . ALA A 1 79 ? -13.745 0.890 5.235 1.00 90.50 79 ALA A CA 1
ATOM 617 C C . ALA A 1 79 ? -12.257 1.239 5.207 1.00 90.50 79 ALA A C 1
ATOM 619 O O . ALA A 1 79 ? -11.733 1.832 6.153 1.00 90.50 79 ALA A O 1
ATOM 620 N N . SER A 1 80 ? -11.597 0.865 4.122 1.00 88.94 80 SER A N 1
ATOM 621 C CA . SER 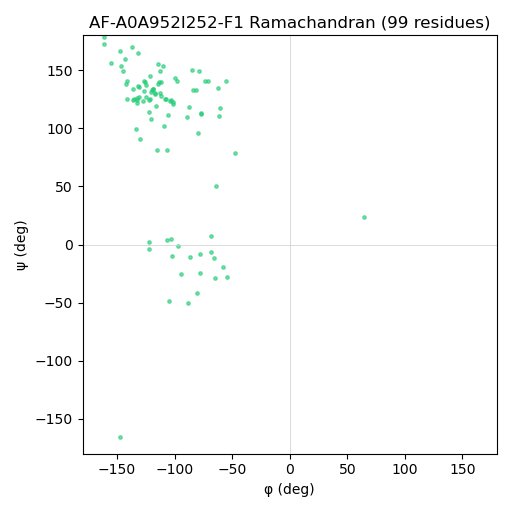A 1 80 ? -10.197 1.167 3.858 1.00 88.94 80 SER A CA 1
ATOM 622 C C . SER A 1 80 ? -10.086 1.942 2.556 1.00 88.94 80 SER A C 1
ATOM 624 O O . SER A 1 80 ? -10.856 1.713 1.621 1.00 88.94 80 SER A O 1
ATOM 626 N N . GLY A 1 81 ? -9.131 2.859 2.507 1.00 90.75 81 GLY A N 1
ATOM 627 C CA . GLY A 1 81 ? -8.725 3.534 1.287 1.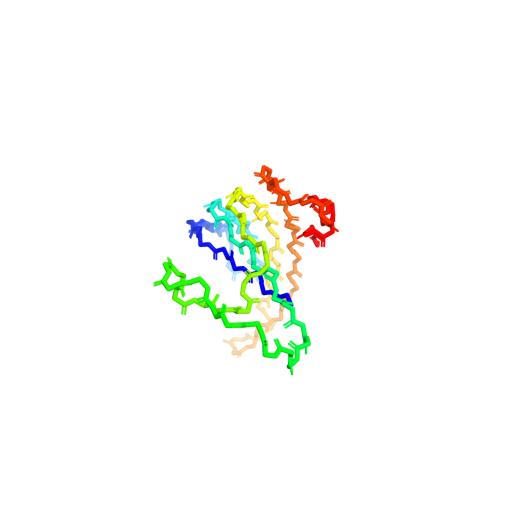00 90.75 81 GLY A CA 1
ATOM 628 C C . GLY A 1 81 ? -7.219 3.710 1.291 1.00 90.75 81 GLY A C 1
ATOM 629 O O . GLY A 1 81 ? -6.663 4.276 2.229 1.00 90.75 81 GLY A O 1
ATOM 630 N N . ASP A 1 82 ? -6.575 3.229 0.246 1.00 90.81 82 ASP A N 1
ATOM 631 C CA . ASP A 1 82 ? -5.156 3.393 -0.024 1.00 90.81 82 ASP A CA 1
ATOM 632 C C . ASP A 1 82 ? -4.966 4.227 -1.289 1.00 90.81 82 ASP A C 1
ATOM 634 O O . ASP A 1 82 ? -5.860 4.337 -2.130 1.00 9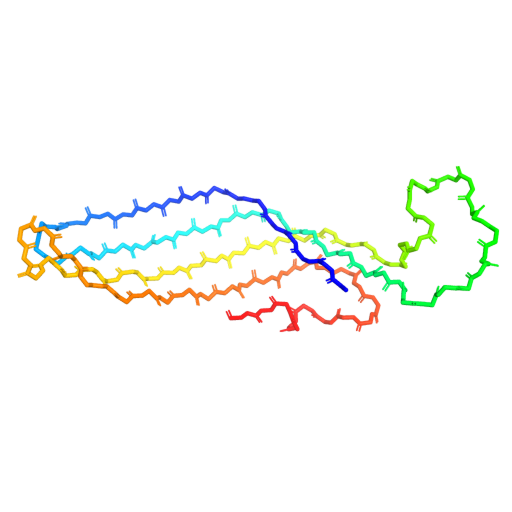0.81 82 ASP A O 1
ATOM 638 N N . TYR A 1 83 ? -3.814 4.882 -1.380 1.00 88.06 83 TYR A N 1
ATOM 639 C CA . TYR A 1 83 ? -3.387 5.533 -2.604 1.00 88.06 83 TYR A CA 1
ATOM 640 C C . TYR A 1 83 ? -1.945 5.143 -2.873 1.00 88.06 83 TYR A C 1
ATOM 642 O O . TYR A 1 83 ? -1.070 5.349 -2.028 1.00 88.06 83 TYR A O 1
ATOM 650 N N . ARG A 1 84 ? -1.675 4.622 -4.067 1.00 89.50 84 ARG A N 1
ATOM 651 C CA . ARG A 1 84 ? -0.345 4.137 -4.432 1.00 89.50 84 ARG A CA 1
ATOM 652 C C . ARG A 1 84 ? 0.362 5.122 -5.350 1.00 89.50 84 ARG A C 1
ATOM 654 O O . ARG A 1 84 ? -0.092 5.410 -6.456 1.00 89.50 84 ARG A O 1
ATOM 661 N N . PHE A 1 85 ? 1.539 5.559 -4.917 1.00 86.38 85 PHE A N 1
ATOM 662 C CA . PHE A 1 85 ? 2.489 6.314 -5.723 1.00 86.38 85 PHE A CA 1
ATOM 663 C C . PHE A 1 85 ? 3.623 5.407 -6.181 1.00 86.38 85 PHE A C 1
ATOM 665 O O . PHE A 1 85 ? 4.336 4.819 -5.365 1.00 86.38 85 PHE A O 1
ATOM 672 N N . VAL A 1 86 ? 3.832 5.345 -7.490 1.00 85.69 86 VAL A N 1
ATOM 673 C CA . VAL A 1 86 ? 4.920 4.595 -8.109 1.00 85.69 86 VAL A CA 1
ATOM 674 C C . VAL A 1 86 ? 5.804 5.561 -8.891 1.00 85.69 86 VAL A C 1
ATOM 676 O O . VAL A 1 86 ? 5.320 6.414 -9.637 1.00 85.69 86 VAL A O 1
ATOM 679 N N . GLY A 1 87 ? 7.120 5.455 -8.712 1.00 81.62 87 GLY A N 1
ATOM 680 C CA . GLY A 1 87 ? 8.062 6.373 -9.341 1.00 81.62 87 GLY A CA 1
ATOM 681 C C . GLY A 1 87 ? 9.401 5.743 -9.697 1.00 81.62 87 GLY A C 1
ATOM 682 O O . GLY A 1 87 ? 9.755 4.656 -9.246 1.00 81.62 87 GLY A O 1
ATOM 683 N N . ASN A 1 88 ? 10.162 6.479 -10.509 1.00 77.88 88 ASN A N 1
ATOM 684 C CA . ASN A 1 88 ? 11.499 6.111 -10.984 1.00 77.88 88 ASN A CA 1
ATOM 685 C C . ASN A 1 88 ? 11.559 4.860 -11.882 1.00 77.88 88 ASN A C 1
ATOM 687 O O . ASN A 1 88 ? 12.620 4.249 -11.998 1.00 77.88 88 ASN A O 1
ATOM 691 N N . HIS A 1 89 ? 10.463 4.492 -12.557 1.00 71.38 89 HIS A N 1
ATOM 692 C CA . HIS A 1 89 ? 10.560 3.533 -13.654 1.00 71.38 89 HIS A CA 1
ATOM 693 C C . HIS A 1 89 ? 11.001 4.238 -14.936 1.00 71.38 89 HIS A C 1
ATOM 695 O O . HIS A 1 89 ? 10.467 5.279 -15.321 1.00 71.38 89 HIS A O 1
ATOM 701 N N . HIS A 1 90 ? 11.972 3.629 -15.608 1.00 66.19 90 HIS A N 1
ATOM 702 C CA . HIS A 1 90 ? 12.411 3.999 -16.948 1.00 66.19 90 HIS A CA 1
ATOM 703 C C . HIS A 1 90 ? 11.903 2.927 -17.914 1.00 66.19 90 HIS A C 1
ATOM 705 O O . HIS A 1 90 ? 12.620 1.984 -18.244 1.00 66.19 90 HIS A O 1
ATOM 711 N N . LEU A 1 91 ? 10.633 3.040 -18.303 1.00 64.38 91 LEU A N 1
ATOM 712 C CA . LEU A 1 91 ? 9.995 2.195 -19.314 1.00 64.38 91 LEU A CA 1
ATOM 713 C C . LEU A 1 91 ? 9.701 3.055 -20.540 1.00 64.38 91 LEU A C 1
ATOM 715 O O . LEU A 1 91 ? 9.304 4.214 -20.410 1.00 64.38 91 LEU A O 1
ATOM 719 N N . LYS A 1 92 ? 9.917 2.513 -21.740 1.00 61.12 92 LYS A N 1
ATOM 720 C CA . LYS A 1 92 ? 9.807 3.298 -22.978 1.00 61.12 92 LYS A CA 1
ATOM 721 C C . LYS A 1 92 ? 8.350 3.519 -23.387 1.00 61.12 92 LYS A C 1
ATOM 723 O O . LYS A 1 92 ? 8.060 4.474 -24.100 1.00 61.12 92 LYS A O 1
ATOM 728 N N . ASN A 1 93 ? 7.458 2.633 -22.940 1.00 63.59 93 ASN A N 1
ATOM 729 C CA . ASN A 1 93 ? 6.072 2.554 -23.405 1.00 63.59 93 ASN A CA 1
ATOM 730 C C . ASN A 1 93 ? 5.014 2.713 -22.296 1.00 63.59 93 ASN A C 1
ATOM 732 O O . ASN A 1 93 ? 3.826 2.699 -22.597 1.00 63.59 93 ASN A O 1
ATOM 736 N N . ILE A 1 94 ? 5.423 2.828 -21.026 1.00 67.50 94 ILE A N 1
ATOM 737 C CA . ILE A 1 94 ? 4.522 2.948 -19.867 1.00 67.50 94 ILE A CA 1
ATOM 738 C C . ILE A 1 94 ? 4.997 4.118 -19.010 1.00 67.50 94 ILE A C 1
ATOM 740 O O . ILE A 1 94 ? 6.168 4.165 -18.629 1.00 67.50 94 ILE A O 1
ATOM 744 N N . SER A 1 95 ? 4.099 5.057 -18.709 1.00 70.38 95 SER A N 1
ATOM 745 C CA . SER A 1 95 ? 4.412 6.187 -17.836 1.00 70.38 95 SER A CA 1
ATOM 746 C C . SER A 1 95 ? 4.228 5.799 -16.370 1.00 70.38 95 SER A C 1
ATOM 748 O O . SER A 1 95 ? 3.351 5.008 -16.033 1.00 70.38 95 SER A O 1
ATOM 750 N N . ASN A 1 96 ? 4.999 6.413 -15.467 1.00 65.81 96 ASN A N 1
ATOM 751 C CA . ASN A 1 96 ? 4.823 6.239 -14.017 1.00 65.81 96 ASN A CA 1
ATOM 752 C C . ASN A 1 96 ? 3.383 6.556 -13.561 1.00 65.81 96 ASN A C 1
ATOM 754 O O . ASN A 1 96 ? 2.903 5.981 -12.592 1.00 65.81 96 ASN A O 1
ATOM 758 N N . GLY A 1 97 ? 2.680 7.439 -14.282 1.00 67.75 97 GLY A N 1
ATOM 759 C CA . GLY A 1 97 ? 1.282 7.777 -14.004 1.00 67.75 97 GLY A CA 1
ATOM 760 C C . GLY A 1 97 ? 0.303 6.614 -14.190 1.00 67.75 97 GLY A C 1
ATOM 761 O O . GLY A 1 97 ? -0.688 6.559 -13.471 1.00 67.75 97 GLY A O 1
ATOM 762 N N . ASP A 1 98 ? 0.608 5.662 -15.075 1.00 74.06 98 ASP A N 1
ATOM 763 C CA . ASP A 1 98 ? -0.259 4.510 -15.369 1.00 74.06 98 ASP A CA 1
ATOM 764 C C . ASP A 1 98 ? -0.170 3.413 -14.291 1.00 74.06 98 ASP A C 1
ATOM 766 O O . ASP A 1 98 ? -0.911 2.432 -14.320 1.00 74.06 98 ASP A O 1
ATOM 770 N N . LEU A 1 99 ? 0.767 3.561 -13.348 1.00 71.88 99 LEU A N 1
ATOM 771 C CA . LEU A 1 99 ? 1.033 2.616 -12.260 1.00 71.88 99 LEU A CA 1
ATOM 772 C C . LEU A 1 99 ? 0.446 3.078 -10.913 1.00 71.88 99 LEU A C 1
ATOM 774 O O . LEU A 1 99 ? 0.420 2.301 -9.951 1.00 71.88 99 LEU A O 1
ATOM 778 N N . ASN A 1 100 ? -0.025 4.326 -10.845 1.00 79.56 100 ASN A N 1
ATOM 779 C CA . ASN A 1 100 ? -0.682 4.886 -9.668 1.00 79.56 100 ASN A CA 1
ATOM 780 C C . ASN A 1 100 ? -2.141 4.411 -9.588 1.00 79.56 100 ASN A C 1
ATOM 782 O O . ASN A 1 100 ? -2.776 4.173 -10.618 1.00 79.56 100 ASN A O 1
ATOM 786 N N . SER A 1 101 ? -2.675 4.283 -8.372 1.00 75.25 101 SER A N 1
ATOM 787 C CA . SER A 1 101 ? -4.071 3.896 -8.113 1.00 75.25 101 SER A CA 1
ATOM 788 C C . SER A 1 101 ? -4.635 4.601 -6.897 1.00 75.25 101 SER A C 1
ATOM 790 O O . SER A 1 101 ? -3.847 4.762 -5.937 1.00 75.25 101 SER A O 1
#

Solvent-accessible surface area (backbone atoms only — not comparable to full-atom values): 5918 Å² total; per-residue (Å²): 114,51,79,50,70,54,60,53,82,46,74,51,76,85,50,94,55,59,34,45,32,47,41,37,34,49,31,47,26,41,41,40,38,52,63,87,70,94,64,92,65,87,60,68,93,86,51,101,52,83,51,62,74,48,73,32,60,29,38,33,41,33,49,31,44,34,44,32,37,59,79,45,102,89,42,72,52,68,53,74,51,69,40,40,46,41,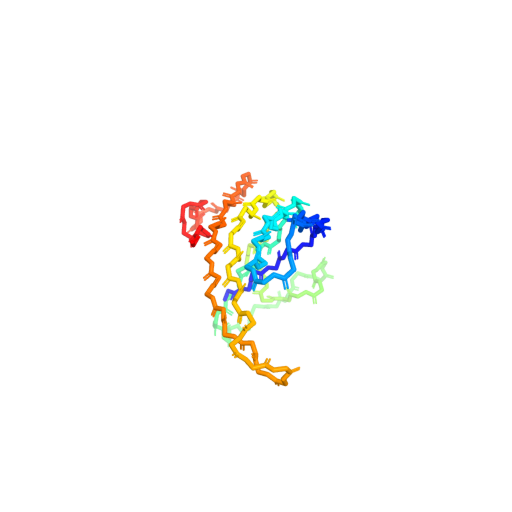40,74,55,78,52,97,88,56,60,48,74,79,66,40,87

Radius of gyration: 19.59 Å; Cα contacts (8 Å, |Δi|>4): 200; chains: 1; bounding box: 42×26×54 Å

Sequence (101 aa):
MSFGYEGLYAEYNPSKLLHISFPLIVGSSHVKVRDQLENNHPGNPNYDDPHLVESSSGFVIEPGVNVELNVLKFMRVGASGDYRFVGNHHLKNISNGDLNS